Protein AF-A0A158JAH8-F1 (afdb_monomer_lite)

Secondary structure (DSSP, 8-state):
------HHHHHHHHHGGGSTT-HHHHHHHHHHHHHHHHHHHHS-TTSPPPEEEEEEEEGGGTEEEEEEEEEEE---S--SSS---EEEEEEEEEEEEETTEEEEEEEEESGGG------------

pLDDT: mean 79.48, std 19.65, range [36.09, 98.38]

Sequence (125 aa):
MSTRLPTRSMLIAIAASLVVGVSGCTTAFQNARQCKQQMVATYPQSGPALSFERTAVANRGSRVVVEATYRVPNTGPLKTIVKPRTAPAPAAVECVFDGERMTGFQWLAPPKMVSTTAPKDQDAE

Organism: NCBI:txid326476

Radius of gyration: 24.42 Å; chains: 1; bounding box: 69×56×65 Å

Foldseek 3Di:
DDDDDDPVVVVVVVVPPPPPPCLLVVQLVLLQVVLVVVLVVPDDPPDFDWAWDDWDADDSNQKIKTKTWGWDFDPDPPPPDDDGDTDTDIWMKMWGDDRNHTPDIATPDDPVRGDDPDDPPPDDD

Structure (mmCIF, N/CA/C/O backbone):
data_AF-A0A158JAH8-F1
#
_entry.id   AF-A0A158JAH8-F1
#
loop_
_atom_site.group_PDB
_atom_site.id
_atom_site.type_symbol
_atom_site.label_atom_id
_atom_site.label_alt_id
_atom_site.label_comp_id
_atom_site.label_asym_id
_atom_site.label_entity_id
_atom_site.label_seq_id
_atom_site.pdbx_PDB_ins_code
_atom_site.Cartn_x
_atom_site.Cartn_y
_atom_site.Cartn_z
_atom_site.occupancy
_atom_site.B_iso_or_equiv
_atom_site.auth_seq_id
_atom_site.auth_comp_id
_atom_site.auth_asym_id
_atom_site.auth_atom_id
_atom_site.pdbx_PDB_model_num
ATOM 1 N N . MET A 1 1 ? -57.310 17.177 27.911 1.00 36.09 1 MET A N 1
ATOM 2 C CA . MET A 1 1 ? -56.088 18.011 27.846 1.00 36.09 1 MET A CA 1
ATOM 3 C C . MET A 1 1 ? -55.259 17.524 26.669 1.00 36.09 1 MET A C 1
ATOM 5 O O . MET A 1 1 ? -54.798 16.396 26.716 1.00 36.09 1 MET A O 1
ATOM 9 N N . SER A 1 2 ? -55.153 18.306 25.590 1.00 46.91 2 SER A N 1
ATOM 10 C CA . SER A 1 2 ? -54.379 17.935 24.396 1.00 46.91 2 SER A CA 1
ATOM 11 C C . SER A 1 2 ? -53.228 18.924 24.246 1.00 46.91 2 SER A C 1
ATOM 13 O O . SER A 1 2 ? -53.443 20.086 23.905 1.00 46.91 2 SER A O 1
ATOM 15 N N . THR A 1 3 ? -52.014 18.488 24.560 1.00 50.31 3 THR A N 1
ATOM 16 C CA . THR A 1 3 ? -50.788 19.281 24.444 1.00 50.31 3 THR A CA 1
ATOM 17 C C . THR A 1 3 ? -50.325 19.289 22.986 1.00 50.31 3 THR A C 1
ATOM 19 O O . THR A 1 3 ? -49.948 18.259 22.435 1.00 50.31 3 THR A O 1
ATOM 22 N N . ARG A 1 4 ? -50.373 20.455 22.326 1.00 59.75 4 ARG A N 1
ATOM 23 C CA . ARG A 1 4 ? -49.744 20.651 21.009 1.00 59.75 4 ARG A CA 1
ATOM 24 C C . ARG A 1 4 ? -48.249 20.872 21.230 1.00 59.75 4 ARG A C 1
ATOM 26 O O . ARG A 1 4 ? -47.873 21.879 21.826 1.00 59.75 4 ARG A O 1
ATOM 33 N N . LEU A 1 5 ? -47.404 19.949 20.772 1.00 60.09 5 LEU A N 1
ATOM 34 C CA . LEU A 1 5 ? -45.956 20.169 20.756 1.00 60.09 5 LEU A CA 1
ATOM 35 C C . LEU A 1 5 ? -45.597 21.183 19.653 1.00 60.09 5 LEU A C 1
ATOM 37 O O . LEU A 1 5 ? -46.107 21.067 18.536 1.00 60.09 5 LEU A O 1
ATOM 41 N N . PRO A 1 6 ? -44.734 22.176 19.930 1.00 62.38 6 PRO A N 1
ATOM 42 C CA . PRO A 1 6 ? -44.381 23.199 18.956 1.00 62.38 6 PRO A CA 1
ATOM 43 C C . PRO A 1 6 ? -43.537 22.604 17.820 1.00 62.38 6 PRO A C 1
ATOM 45 O O . PRO A 1 6 ? -42.536 21.932 18.056 1.00 62.38 6 PRO A O 1
ATOM 48 N N . THR A 1 7 ? -43.904 22.909 16.573 1.00 59.97 7 THR A N 1
ATOM 49 C CA . THR A 1 7 ? -43.285 22.425 15.320 1.00 59.97 7 THR A CA 1
ATOM 50 C C . THR A 1 7 ? -41.760 22.594 15.282 1.00 59.97 7 THR A C 1
ATOM 52 O O . THR A 1 7 ? -41.049 21.799 14.675 1.00 59.97 7 THR A O 1
ATOM 55 N N . ARG A 1 8 ? -41.234 23.600 15.991 1.00 58.31 8 ARG A N 1
ATOM 56 C CA . ARG A 1 8 ? -39.791 23.847 16.139 1.00 58.31 8 ARG A CA 1
ATOM 57 C C . ARG A 1 8 ? -39.076 22.749 16.935 1.00 58.31 8 ARG A C 1
ATOM 59 O O . ARG A 1 8 ? -37.963 22.381 16.579 1.00 58.31 8 ARG A O 1
ATOM 66 N N . SER A 1 9 ? -39.720 22.179 17.952 1.00 56.44 9 SER A N 1
ATOM 67 C CA . SER A 1 9 ? -39.177 21.053 18.724 1.00 56.44 9 SER A CA 1
ATOM 68 C C . SER A 1 9 ? -39.169 19.752 17.918 1.00 56.44 9 SER A C 1
ATOM 70 O O . SER A 1 9 ? -38.272 18.935 18.098 1.00 56.44 9 SER A O 1
ATOM 72 N N . MET A 1 10 ? -40.110 19.586 16.981 1.00 57.19 10 MET A N 1
ATOM 73 C CA . MET A 1 10 ? -40.134 18.436 16.070 1.00 57.19 10 MET A CA 1
ATOM 74 C C . MET A 1 10 ? -38.978 18.482 15.055 1.00 57.19 10 MET A C 1
ATOM 76 O O . MET A 1 10 ? -38.364 17.456 14.786 1.00 57.19 10 MET A O 1
ATOM 80 N N . LEU A 1 11 ? -38.617 19.668 14.550 1.00 56.91 11 LEU A N 1
ATOM 81 C CA . LEU A 1 11 ? -37.499 19.838 13.607 1.00 56.91 11 LEU A CA 1
ATOM 82 C C . LEU A 1 11 ? -36.124 19.592 14.253 1.00 56.91 11 LEU A C 1
ATOM 84 O O . LEU A 1 11 ? -35.248 19.002 13.624 1.00 56.91 11 LEU A O 1
ATOM 88 N N . ILE A 1 12 ? -35.942 19.990 15.516 1.00 57.06 12 ILE A N 1
ATOM 89 C CA . ILE A 1 12 ? -34.686 19.766 16.255 1.00 57.06 12 ILE A CA 1
ATOM 90 C C . ILE A 1 12 ? -34.486 18.273 16.563 1.00 57.06 12 ILE A C 1
ATOM 92 O O . ILE A 1 12 ? -33.365 17.774 16.481 1.00 57.06 12 ILE A O 1
ATOM 96 N N . ALA A 1 13 ? -35.565 17.536 16.848 1.00 55.84 13 ALA A N 1
ATOM 97 C CA . ALA A 1 13 ? -35.494 16.100 17.116 1.00 55.84 13 ALA A CA 1
ATOM 98 C C . ALA A 1 13 ? -35.087 15.272 15.879 1.00 55.84 13 ALA A C 1
ATOM 100 O O . ALA A 1 13 ? -34.368 14.287 16.021 1.00 55.84 13 ALA A O 1
ATOM 101 N N . ILE A 1 14 ? -35.485 15.691 14.670 1.00 56.56 14 ILE A N 1
ATOM 102 C CA . ILE A 1 14 ? -35.154 14.991 13.414 1.00 56.56 14 ILE A CA 1
ATOM 103 C C . ILE A 1 14 ? -33.674 15.181 13.032 1.00 56.56 14 ILE A C 1
ATOM 105 O O . ILE A 1 14 ? -33.046 14.266 12.502 1.00 56.56 14 ILE A O 1
ATOM 109 N N . ALA A 1 15 ? -33.081 16.340 13.337 1.00 55.62 15 ALA A N 1
ATOM 110 C CA . ALA A 1 15 ? -31.682 16.623 13.004 1.00 55.62 15 ALA A CA 1
ATOM 111 C C . AL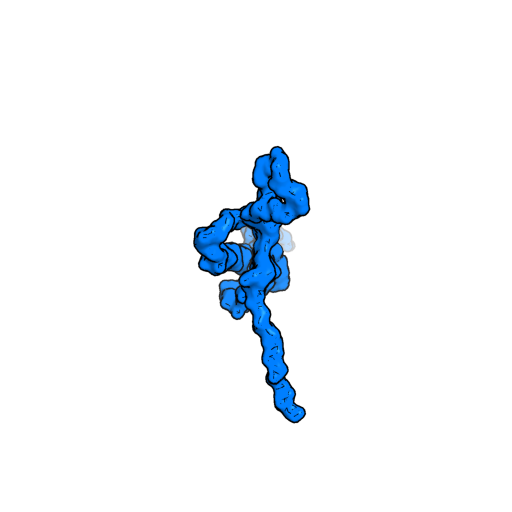A A 1 15 ? -30.676 15.770 13.806 1.00 55.62 15 ALA A C 1
ATOM 113 O O . ALA A 1 15 ? -29.588 15.472 13.315 1.00 55.62 15 ALA A O 1
ATOM 114 N N . ALA A 1 16 ? -31.037 15.336 15.017 1.00 55.12 16 ALA A N 1
ATOM 115 C CA . ALA A 1 16 ? -30.153 14.552 15.882 1.00 55.12 16 ALA A CA 1
ATOM 116 C C . ALA A 1 16 ? -30.065 13.058 15.501 1.00 55.12 16 ALA A C 1
ATOM 118 O O . ALA A 1 16 ? -29.155 12.362 15.947 1.00 55.12 16 ALA A O 1
ATOM 119 N N . SER A 1 17 ? -30.977 12.542 14.670 1.00 53.28 17 SER A N 1
ATOM 120 C CA . SER A 1 17 ? -31.088 11.099 14.400 1.00 53.28 17 SER A CA 1
ATOM 121 C C . SER A 1 17 ? -30.111 10.565 13.342 1.00 53.28 17 SER A C 1
ATOM 123 O O . SER A 1 17 ? -29.979 9.353 13.197 1.00 53.28 17 SER A O 1
ATOM 125 N N . LEU A 1 18 ? -29.409 11.431 12.601 1.00 54.81 18 LEU A N 1
ATOM 126 C CA . LEU A 1 18 ? -28.563 11.018 11.467 1.00 54.81 18 LEU A CA 1
ATOM 127 C C . LEU A 1 18 ? -27.100 10.700 11.835 1.00 54.81 18 LEU A C 1
ATOM 129 O O . LEU A 1 18 ? -26.339 10.260 10.977 1.00 54.81 18 LEU A O 1
ATOM 133 N N . VAL A 1 19 ? -26.680 10.897 13.089 1.00 57.03 19 VAL A N 1
ATOM 134 C CA . VAL A 1 19 ? -25.244 10.908 13.449 1.00 57.03 19 VAL A CA 1
ATOM 135 C C . VAL A 1 19 ? -24.685 9.534 13.863 1.00 57.03 19 VAL A C 1
ATOM 137 O O . VAL A 1 19 ? -23.474 9.338 13.880 1.00 57.03 19 VAL A O 1
ATOM 140 N N . VAL A 1 20 ? -25.518 8.527 14.134 1.00 57.03 20 VAL A N 1
ATOM 141 C CA . VAL A 1 20 ? -25.061 7.303 14.834 1.00 57.03 20 VAL A CA 1
ATOM 142 C C . VAL A 1 20 ? -24.422 6.238 13.907 1.00 57.03 20 VAL A C 1
ATOM 144 O O . VAL A 1 20 ? -23.908 5.233 14.384 1.00 57.03 20 VAL A O 1
ATOM 147 N N . GLY A 1 21 ? -24.377 6.442 12.583 1.00 55.78 21 GLY A N 1
ATOM 148 C CA . GLY A 1 21 ? -23.973 5.395 11.620 1.00 55.78 21 GLY A CA 1
ATOM 149 C C . GLY A 1 21 ? -22.602 5.525 10.935 1.00 55.78 21 GLY A C 1
ATOM 150 O O . GLY A 1 21 ? -22.248 4.652 10.148 1.00 55.78 21 GLY A O 1
ATOM 151 N N . VAL A 1 22 ? -21.834 6.597 11.161 1.00 61.78 22 VAL A N 1
ATOM 152 C CA . VAL A 1 22 ? -20.709 6.963 10.263 1.00 61.78 22 VAL A CA 1
ATOM 153 C C . VAL A 1 22 ? -19.321 6.467 10.682 1.00 61.78 22 VAL A C 1
ATOM 155 O O . VAL A 1 22 ? -18.392 6.546 9.878 1.00 61.78 22 VAL A O 1
ATOM 158 N N . SER A 1 23 ? -19.158 5.914 11.887 1.00 60.84 23 SER A N 1
ATOM 159 C CA . SER A 1 23 ? -17.839 5.490 12.392 1.00 60.84 23 SER A CA 1
ATOM 160 C C . SER A 1 23 ? -17.207 4.360 11.567 1.00 60.84 23 SER A C 1
ATOM 162 O O . SER A 1 23 ? -16.005 4.365 11.320 1.00 60.84 23 SER A O 1
ATOM 164 N N . GLY A 1 24 ? -18.012 3.421 11.058 1.00 61.56 24 GLY A N 1
ATOM 165 C CA . GLY A 1 24 ? -17.518 2.353 10.178 1.00 61.56 24 GLY A CA 1
ATOM 166 C C . GLY A 1 24 ? -17.076 2.854 8.798 1.00 61.56 24 GLY A C 1
ATOM 167 O O . GLY A 1 24 ? -16.166 2.288 8.193 1.00 61.56 24 GLY A O 1
ATOM 168 N N . CYS A 1 25 ? -17.680 3.940 8.306 1.00 72.88 25 CYS A N 1
ATOM 169 C CA . CYS A 1 25 ? -17.295 4.544 7.034 1.00 72.88 25 CYS A CA 1
ATOM 170 C C . CYS A 1 25 ? -15.947 5.260 7.158 1.00 72.88 25 CYS A C 1
ATOM 172 O O . CYS A 1 25 ? -15.089 5.092 6.293 1.00 72.88 25 CYS A O 1
ATOM 174 N N . THR A 1 26 ? -15.717 6.014 8.238 1.00 81.94 26 THR A N 1
ATOM 175 C CA . THR A 1 26 ? -14.467 6.771 8.419 1.00 81.94 26 THR A CA 1
ATOM 176 C C . THR A 1 26 ? -13.249 5.863 8.522 1.00 81.94 26 THR A C 1
ATOM 178 O O . THR A 1 26 ? -12.252 6.129 7.854 1.00 81.94 26 THR A O 1
ATOM 181 N N . THR A 1 27 ? -13.337 4.765 9.277 1.00 88.31 27 THR A N 1
ATOM 182 C CA . THR A 1 27 ? -12.237 3.795 9.395 1.00 88.31 27 THR A CA 1
ATOM 183 C C . THR A 1 27 ? -11.950 3.116 8.057 1.00 88.31 27 THR A C 1
ATOM 185 O O . THR A 1 27 ? -10.801 3.066 7.629 1.00 88.31 27 THR A O 1
ATOM 188 N N . ALA A 1 28 ? -12.984 2.687 7.324 1.00 90.19 28 ALA A N 1
ATOM 189 C CA . ALA A 1 28 ? -12.813 2.103 5.994 1.00 90.19 28 ALA A CA 1
ATOM 190 C C . ALA A 1 28 ? -12.083 3.050 5.019 1.00 90.19 28 ALA A C 1
ATOM 192 O O . ALA A 1 28 ? -11.158 2.626 4.323 1.00 90.19 28 ALA A O 1
ATOM 193 N N . PHE A 1 29 ? -12.446 4.338 4.992 1.00 91.56 29 PHE A N 1
ATOM 194 C CA . PHE A 1 29 ? -11.779 5.331 4.142 1.00 91.56 29 PHE A CA 1
ATOM 195 C C . PHE A 1 29 ? -10.341 5.627 4.580 1.00 91.56 29 PHE A C 1
ATOM 197 O O . PHE A 1 29 ? -9.461 5.774 3.727 1.00 91.56 29 PHE A O 1
ATOM 204 N N . GLN A 1 30 ? -10.081 5.725 5.884 1.00 93.94 30 GLN A N 1
ATOM 205 C CA . GLN A 1 30 ? -8.733 5.957 6.405 1.00 93.94 30 GLN A CA 1
ATOM 206 C C . GLN A 1 30 ? -7.809 4.778 6.099 1.00 93.94 30 GLN A C 1
ATOM 208 O O . GLN A 1 30 ? -6.740 4.978 5.518 1.00 93.94 30 GLN A O 1
ATOM 213 N N . ASN A 1 31 ? -8.270 3.554 6.350 1.00 95.88 31 ASN A N 1
ATOM 214 C CA . ASN A 1 31 ? -7.524 2.331 6.068 1.00 95.88 31 ASN A CA 1
ATOM 215 C C . ASN A 1 31 ? -7.237 2.189 4.566 1.00 95.88 31 ASN A C 1
ATOM 217 O O . ASN A 1 31 ? -6.115 1.871 4.168 1.00 95.88 31 ASN A O 1
ATOM 221 N N . ALA A 1 32 ? -8.213 2.516 3.709 1.00 96.31 32 ALA A N 1
ATOM 222 C CA . ALA A 1 32 ? -8.029 2.560 2.259 1.00 96.31 32 ALA A CA 1
ATOM 223 C C . ALA A 1 32 ? -6.907 3.524 1.836 1.00 96.31 32 ALA A C 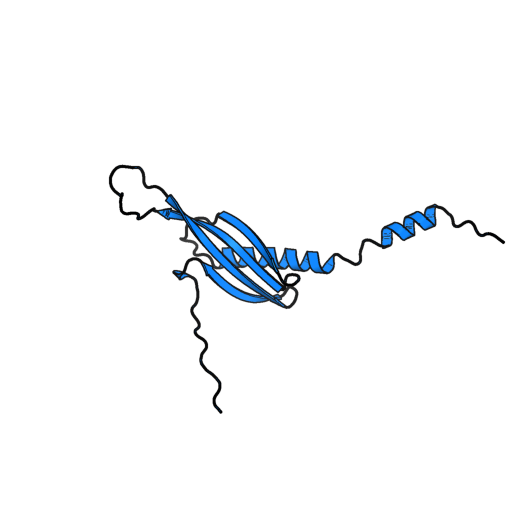1
ATOM 225 O O . ALA A 1 32 ? -6.032 3.171 1.038 1.00 96.31 32 ALA A O 1
ATOM 226 N N . ARG A 1 33 ? -6.900 4.740 2.398 1.00 96.31 33 ARG A N 1
ATOM 227 C CA . ARG A 1 33 ? -5.868 5.750 2.124 1.00 96.31 33 ARG A CA 1
ATOM 228 C C . ARG A 1 33 ? -4.496 5.309 2.618 1.00 96.31 33 ARG A C 1
ATOM 230 O O . ARG 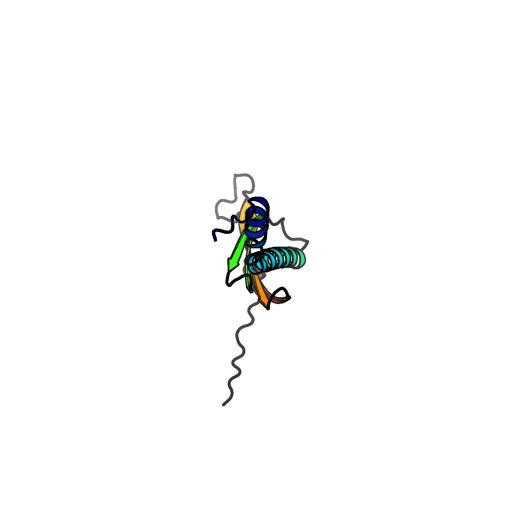A 1 33 ? -3.535 5.415 1.857 1.00 96.31 33 ARG A O 1
ATOM 237 N N . GLN A 1 34 ? -4.408 4.797 3.843 1.00 97.75 34 GLN A N 1
ATOM 238 C CA . GLN A 1 34 ? -3.149 4.341 4.426 1.00 97.75 34 GLN A CA 1
ATOM 239 C C . GLN A 1 34 ? -2.568 3.163 3.638 1.00 97.75 34 GLN A C 1
ATOM 241 O O . GLN A 1 34 ? -1.375 3.154 3.347 1.00 97.75 34 GLN A O 1
ATOM 246 N N . CYS A 1 35 ? -3.400 2.209 3.210 1.00 98.06 35 CYS A N 1
ATOM 247 C CA . CYS A 1 35 ? -2.943 1.088 2.389 1.00 98.06 35 CYS A CA 1
ATOM 248 C C . CYS A 1 35 ? -2.376 1.556 1.042 1.00 98.06 35 CYS A C 1
ATOM 250 O O . CYS A 1 35 ? -1.303 1.122 0.624 1.00 98.06 35 CYS A O 1
ATOM 252 N N . LYS A 1 36 ? -3.039 2.519 0.386 1.00 98.19 36 LYS A N 1
ATOM 253 C CA . LYS A 1 36 ? -2.528 3.122 -0.853 1.00 98.19 36 LYS A CA 1
ATOM 254 C C . LYS A 1 36 ? -1.204 3.858 -0.630 1.00 98.19 36 LYS A C 1
ATOM 256 O O . LYS A 1 36 ? -0.298 3.737 -1.450 1.00 98.19 36 LYS A O 1
ATOM 261 N N . GLN A 1 37 ? -1.075 4.608 0.462 1.00 98.06 37 GLN A N 1
ATOM 262 C CA . GLN A 1 37 ? 0.179 5.279 0.816 1.00 98.06 37 GLN A CA 1
ATOM 263 C C . GLN A 1 37 ? 1.306 4.270 1.052 1.00 98.06 37 GLN A C 1
ATOM 265 O O . GLN A 1 37 ? 2.404 4.466 0.539 1.00 98.06 37 GLN A O 1
ATOM 270 N N . GLN A 1 38 ? 1.018 3.163 1.738 1.00 97.94 38 GLN A N 1
ATOM 271 C CA . GLN A 1 38 ? 1.984 2.093 1.969 1.00 97.94 38 GLN A CA 1
ATOM 272 C C . GLN A 1 38 ? 2.411 1.407 0.664 1.00 97.94 38 GLN A C 1
ATOM 274 O O . GLN A 1 38 ? 3.599 1.147 0.469 1.00 97.94 38 GLN A O 1
ATOM 279 N N . MET A 1 39 ? 1.475 1.178 -0.267 1.00 97.62 39 MET A N 1
ATOM 280 C CA . MET A 1 39 ? 1.788 0.685 -1.614 1.00 97.62 39 MET A CA 1
ATOM 281 C C . MET A 1 39 ? 2.778 1.609 -2.327 1.00 97.62 39 MET A C 1
ATOM 283 O O . MET A 1 39 ? 3.766 1.136 -2.874 1.00 97.62 39 MET A O 1
ATOM 287 N N . VAL A 1 40 ? 2.547 2.926 -2.298 1.00 97.06 40 VAL A N 1
ATOM 288 C CA . VAL A 1 40 ? 3.449 3.913 -2.919 1.00 97.06 40 VAL A CA 1
ATOM 289 C C . VAL A 1 40 ? 4.812 3.937 -2.228 1.00 97.06 40 VAL A C 1
ATOM 291 O O . VAL A 1 40 ? 5.833 3.960 -2.908 1.00 97.06 40 VAL A O 1
ATOM 294 N N . ALA A 1 41 ? 4.837 3.912 -0.895 1.00 97.00 41 ALA A N 1
ATOM 295 C CA . ALA A 1 41 ? 6.067 3.987 -0.111 1.00 97.00 41 ALA A CA 1
ATOM 296 C C . ALA A 1 41 ? 6.978 2.766 -0.312 1.00 97.00 41 ALA A C 1
ATOM 298 O O . ALA A 1 41 ? 8.199 2.894 -0.296 1.00 97.00 41 ALA A O 1
ATOM 299 N N . THR A 1 42 ? 6.386 1.586 -0.507 1.00 96.12 42 THR A N 1
ATOM 300 C CA . THR A 1 42 ? 7.120 0.322 -0.683 1.00 96.12 42 THR A CA 1
ATOM 301 C C . THR A 1 42 ? 7.358 -0.043 -2.147 1.00 96.12 42 THR A C 1
ATOM 303 O O . THR A 1 42 ? 8.089 -0.992 -2.432 1.00 96.12 42 THR A O 1
ATOM 306 N N . TYR A 1 43 ? 6.771 0.698 -3.088 1.00 96.19 43 TYR A N 1
ATOM 307 C CA . TYR A 1 43 ? 7.011 0.493 -4.508 1.00 96.19 43 TYR A CA 1
ATOM 308 C C . TYR A 1 43 ? 8.427 0.964 -4.897 1.00 96.19 43 TYR A C 1
ATOM 310 O O . TYR A 1 43 ? 8.859 2.038 -4.459 1.00 96.19 43 TYR A O 1
ATOM 318 N N . PRO A 1 44 ? 9.167 0.210 -5.738 1.00 93.75 44 PRO A N 1
ATOM 319 C CA . PRO A 1 44 ? 10.503 0.609 -6.167 1.00 93.75 44 PRO A CA 1
ATOM 320 C C . PRO A 1 44 ? 10.501 1.982 -6.843 1.00 93.75 44 PRO A C 1
ATOM 322 O O . PRO A 1 44 ? 9.795 2.192 -7.826 1.00 93.75 44 PRO A O 1
ATOM 325 N N . GLN A 1 45 ? 11.351 2.896 -6.369 1.00 91.62 45 GLN A N 1
ATOM 326 C CA . GLN A 1 45 ? 11.451 4.255 -6.924 1.00 91.62 45 GLN A CA 1
ATOM 327 C C . GLN A 1 45 ? 11.952 4.273 -8.377 1.00 91.62 45 GLN A C 1
ATOM 329 O O . GLN A 1 45 ? 11.606 5.162 -9.145 1.00 91.62 45 GLN A O 1
ATOM 334 N N . SER A 1 46 ? 12.735 3.265 -8.774 1.00 92.06 46 SER A N 1
ATOM 335 C CA . SER A 1 46 ? 13.155 3.045 -10.165 1.00 92.06 46 SER A CA 1
ATOM 336 C C . SER A 1 46 ? 12.092 2.344 -11.022 1.00 92.06 46 SER A C 1
ATOM 338 O O . SER A 1 46 ? 12.310 2.104 -12.211 1.00 92.06 46 SER A O 1
ATOM 340 N N . GLY A 1 47 ? 10.959 1.965 -10.427 1.00 90.38 47 GLY A N 1
ATOM 341 C CA . GLY A 1 47 ? 9.854 1.312 -11.111 1.00 90.38 47 GLY A CA 1
ATOM 342 C C . GLY A 1 47 ? 9.044 2.280 -11.983 1.00 90.38 47 GLY A C 1
ATOM 343 O O . GLY A 1 47 ? 9.031 3.486 -11.746 1.00 90.38 47 GLY A O 1
ATOM 344 N N . PRO A 1 48 ? 8.324 1.769 -12.996 1.00 93.88 48 PRO A N 1
ATOM 345 C CA . PRO A 1 48 ? 7.404 2.578 -13.793 1.00 93.88 48 PRO A CA 1
ATOM 346 C C . PRO A 1 48 ? 6.246 3.111 -12.943 1.00 93.88 48 PRO A C 1
ATOM 348 O O . PRO A 1 48 ? 5.857 2.482 -11.961 1.00 93.88 48 PRO A O 1
ATOM 351 N N . ALA A 1 49 ? 5.651 4.231 -13.354 1.00 94.88 49 ALA A N 1
ATOM 352 C CA . ALA A 1 49 ? 4.524 4.829 -12.644 1.00 94.88 49 ALA A CA 1
ATOM 353 C C . ALA A 1 49 ? 3.335 3.859 -12.503 1.00 94.88 49 ALA A C 1
ATOM 355 O O . ALA A 1 49 ? 2.939 3.196 -13.467 1.00 94.88 49 ALA A O 1
ATOM 356 N N . LEU A 1 50 ? 2.757 3.825 -11.300 1.00 96.44 50 LEU A N 1
ATOM 357 C CA . LEU A 1 50 ? 1.524 3.104 -10.998 1.00 96.44 50 LEU A CA 1
ATOM 358 C C . LEU A 1 50 ? 0.302 3.931 -11.422 1.00 96.44 50 LEU A C 1
ATOM 360 O O . LEU A 1 50 ? 0.204 5.121 -11.124 1.00 96.44 50 LEU A O 1
ATOM 364 N N . SER A 1 51 ? -0.659 3.280 -12.064 1.00 96.62 51 SER A N 1
ATOM 365 C CA . SER A 1 51 ? -1.995 3.791 -12.351 1.00 96.62 51 SER A CA 1
ATOM 366 C C . SER A 1 51 ? -2.989 3.060 -11.456 1.00 96.62 51 SER A C 1
ATOM 368 O O . SER A 1 51 ? -3.174 1.860 -11.600 1.00 96.62 51 SER A O 1
ATOM 370 N N . PHE A 1 52 ? -3.574 3.754 -10.482 1.00 96.81 52 PHE A N 1
ATOM 371 C CA . PHE A 1 52 ? -4.491 3.138 -9.519 1.00 96.81 52 PHE A CA 1
ATOM 372 C C . PHE A 1 52 ? -5.878 2.957 -10.131 1.00 96.81 52 PHE A C 1
ATOM 374 O O . PHE A 1 52 ? -6.455 3.926 -10.620 1.00 96.81 52 PHE A O 1
ATOM 381 N N . GLU A 1 53 ? -6.422 1.746 -10.047 1.00 91.75 53 GLU A N 1
ATOM 382 C CA . GLU A 1 53 ? -7.692 1.386 -10.687 1.00 91.75 53 GLU A CA 1
ATOM 383 C C . GLU A 1 53 ? -8.807 1.198 -9.661 1.00 91.75 53 GLU A C 1
ATOM 385 O O . GLU A 1 53 ? -9.908 1.725 -9.829 1.00 91.75 53 GLU A O 1
ATOM 390 N N . ARG A 1 54 ? -8.522 0.475 -8.572 1.00 93.94 54 ARG A N 1
ATOM 391 C CA . ARG A 1 54 ? -9.525 0.121 -7.567 1.00 93.94 54 ARG A CA 1
ATOM 392 C C . ARG A 1 54 ? -8.914 0.027 -6.176 1.00 93.94 54 ARG A C 1
ATOM 394 O O . ARG A 1 54 ? -7.813 -0.477 -5.987 1.00 93.94 54 ARG A O 1
ATOM 401 N N . THR A 1 55 ? -9.680 0.462 -5.181 1.00 95.44 55 THR A N 1
ATOM 402 C CA . THR A 1 55 ? -9.451 0.091 -3.783 1.00 95.44 55 THR A CA 1
ATOM 403 C C . THR A 1 55 ? -10.679 -0.655 -3.288 1.00 95.44 55 THR A C 1
ATOM 405 O O . THR A 1 55 ? -11.764 -0.081 -3.203 1.00 95.44 55 THR A O 1
ATOM 408 N N . ALA A 1 56 ? -10.521 -1.943 -3.005 1.00 95.00 56 ALA A N 1
ATOM 409 C CA . ALA A 1 56 ? -11.557 -2.775 -2.418 1.00 95.00 56 ALA A CA 1
ATOM 410 C C . ALA A 1 56 ? -11.385 -2.797 -0.897 1.00 95.00 56 ALA A C 1
ATOM 412 O O . ALA A 1 56 ? -10.282 -2.989 -0.390 1.00 95.00 56 ALA A O 1
ATOM 413 N N . VAL A 1 57 ? -12.483 -2.606 -0.170 1.00 94.25 57 VAL A N 1
ATOM 414 C CA . VAL A 1 57 ? -12.498 -2.629 1.293 1.00 94.25 57 VAL A CA 1
ATOM 415 C C . VAL A 1 57 ? -13.498 -3.679 1.751 1.00 94.25 57 VAL A C 1
ATOM 417 O O . VAL A 1 57 ? -14.668 -3.634 1.376 1.00 94.25 57 VAL A O 1
ATOM 420 N N . ALA A 1 58 ? -13.033 -4.625 2.557 1.00 89.69 58 ALA A N 1
ATOM 421 C CA . ALA A 1 58 ? -13.823 -5.709 3.119 1.00 89.69 58 ALA A CA 1
ATOM 422 C C . ALA A 1 58 ? -13.856 -5.617 4.652 1.00 89.69 58 ALA A C 1
ATOM 424 O O . ALA A 1 58 ? -13.101 -4.863 5.270 1.00 89.69 58 ALA A O 1
ATOM 425 N N . ASN A 1 59 ? -14.746 -6.398 5.271 1.00 86.25 59 ASN A N 1
ATOM 426 C CA . ASN A 1 59 ? -14.791 -6.612 6.721 1.00 86.25 59 ASN A CA 1
ATOM 427 C C . ASN A 1 59 ? -14.774 -5.312 7.548 1.00 86.25 59 ASN A C 1
ATOM 429 O O . ASN A 1 59 ? -13.945 -5.135 8.435 1.00 86.25 59 ASN A O 1
ATOM 433 N N . ARG A 1 60 ? -15.686 -4.378 7.243 1.00 84.75 60 ARG A N 1
ATOM 434 C CA . ARG A 1 60 ? -15.797 -3.076 7.937 1.00 84.75 60 ARG A CA 1
ATOM 435 C C . ARG A 1 60 ? -14.493 -2.254 7.951 1.00 84.75 60 ARG A C 1
ATOM 437 O O . ARG A 1 60 ? -14.281 -1.466 8.864 1.00 84.75 60 ARG A O 1
ATOM 444 N N . GLY A 1 61 ? -13.623 -2.426 6.954 1.00 86.12 61 GLY A N 1
ATOM 445 C CA . GLY A 1 61 ? -12.360 -1.690 6.864 1.00 86.12 61 GLY A CA 1
ATOM 446 C C . GLY A 1 61 ? -11.131 -2.461 7.328 1.00 86.12 61 GLY A C 1
ATOM 447 O O . GLY A 1 61 ? -10.026 -1.963 7.136 1.00 86.12 61 GLY A O 1
ATOM 448 N N . SER A 1 62 ? -11.276 -3.663 7.897 1.00 92.81 62 SER A N 1
ATOM 449 C CA . SER A 1 62 ? -10.127 -4.412 8.423 1.00 92.81 62 SER A CA 1
ATOM 450 C C . SER A 1 62 ? -9.274 -5.089 7.349 1.00 92.81 62 SER A C 1
ATOM 452 O O . SER A 1 62 ? -8.131 -5.440 7.619 1.00 92.81 62 SER A O 1
ATOM 454 N N . ARG A 1 63 ? -9.789 -5.266 6.126 1.00 96.25 63 ARG A N 1
ATOM 455 C CA . ARG A 1 63 ? -9.014 -5.774 4.984 1.00 96.25 63 ARG A CA 1
ATOM 456 C C . ARG A 1 63 ? -9.189 -4.858 3.787 1.00 96.25 63 ARG A C 1
ATOM 458 O O . ARG A 1 63 ? -10.316 -4.594 3.367 1.00 96.25 63 ARG A O 1
ATOM 465 N N . VAL A 1 64 ? -8.078 -4.385 3.240 1.00 97.62 64 VAL A N 1
ATOM 466 C CA . VAL A 1 64 ? -8.050 -3.478 2.092 1.00 97.62 64 VAL A CA 1
ATOM 467 C C . VAL A 1 64 ? -7.166 -4.078 1.015 1.00 97.62 64 VAL A C 1
ATOM 469 O O . VAL A 1 64 ? -6.016 -4.401 1.286 1.00 97.62 64 VAL A O 1
ATOM 472 N N . VAL A 1 65 ? -7.677 -4.151 -0.211 1.00 98.00 65 VAL A N 1
ATOM 473 C CA . VAL A 1 65 ? -6.884 -4.472 -1.399 1.00 98.00 65 VAL A CA 1
ATOM 474 C C . VAL A 1 65 ? -6.797 -3.229 -2.274 1.00 98.00 65 VAL A C 1
ATOM 476 O O . VAL A 1 65 ? -7.818 -2.633 -2.624 1.00 98.00 65 VAL A O 1
ATOM 479 N N . VAL A 1 66 ? -5.581 -2.815 -2.618 1.00 98.38 66 VAL A N 1
ATOM 480 C CA . VAL A 1 66 ? -5.340 -1.724 -3.570 1.00 98.38 66 VAL A CA 1
ATOM 481 C C . VAL A 1 66 ? -4.792 -2.326 -4.851 1.00 98.38 66 VAL A C 1
ATOM 483 O O . VAL A 1 66 ? -3.754 -2.982 -4.832 1.00 98.38 66 VAL A O 1
ATOM 486 N N . GLU A 1 67 ? -5.486 -2.071 -5.953 1.00 98.19 67 GLU A N 1
ATOM 487 C CA . GLU A 1 67 ? -5.151 -2.526 -7.296 1.00 98.19 67 GLU A CA 1
ATOM 488 C C . GLU A 1 67 ? -4.682 -1.344 -8.148 1.00 98.19 67 GLU A C 1
ATOM 490 O O . GLU A 1 67 ? -5.275 -0.256 -8.166 1.00 98.19 67 GLU A O 1
ATOM 495 N N . ALA A 1 68 ? -3.603 -1.574 -8.879 1.00 97.69 68 ALA A N 1
ATOM 496 C CA . ALA A 1 68 ? -3.029 -0.655 -9.835 1.00 97.69 68 ALA A CA 1
ATOM 497 C C . ALA A 1 68 ? -2.473 -1.422 -11.039 1.00 97.69 68 ALA A C 1
ATOM 499 O O . ALA A 1 68 ? -2.278 -2.637 -11.011 1.00 97.69 68 ALA A O 1
ATOM 500 N N . THR A 1 69 ? -2.142 -0.691 -12.091 1.00 97.06 69 THR A N 1
ATOM 501 C CA . THR A 1 69 ? -1.392 -1.208 -13.229 1.00 97.06 69 THR A CA 1
ATOM 502 C C . THR A 1 69 ? -0.171 -0.353 -13.521 1.00 97.06 69 THR A C 1
ATOM 504 O O . THR A 1 69 ? -0.086 0.812 -13.141 1.00 97.06 69 THR A O 1
ATOM 507 N N . TYR A 1 70 ? 0.811 -0.931 -14.201 1.00 95.19 70 TYR A N 1
ATOM 508 C CA . TYR A 1 70 ? 1.965 -0.206 -14.729 1.00 95.19 70 TYR A CA 1
ATOM 509 C C . TYR A 1 70 ? 2.312 -0.701 -16.131 1.00 95.19 70 TYR A C 1
ATOM 511 O O . TYR A 1 70 ? 1.933 -1.798 -16.536 1.00 95.19 70 TYR A O 1
ATOM 519 N N . ARG A 1 71 ? 3.019 0.115 -16.916 1.00 93.12 71 ARG A N 1
ATOM 520 C CA . ARG A 1 71 ? 3.376 -0.238 -18.297 1.00 93.12 71 ARG A CA 1
ATOM 521 C C . ARG A 1 71 ? 4.670 -1.045 -18.335 1.00 93.12 71 ARG A C 1
ATOM 523 O O . ARG A 1 71 ? 5.693 -0.595 -17.828 1.00 93.12 71 ARG A O 1
ATOM 530 N N . VAL A 1 72 ? 4.634 -2.196 -19.001 1.00 88.94 72 VAL A N 1
ATOM 531 C CA . VAL A 1 72 ? 5.816 -3.018 -19.307 1.00 88.94 72 VAL A CA 1
ATOM 532 C C . VAL A 1 72 ? 6.000 -3.173 -20.813 1.00 88.94 72 VAL A C 1
ATOM 534 O O . VAL A 1 72 ? 5.005 -3.160 -21.546 1.00 88.94 72 VAL A O 1
ATOM 537 N N . PRO A 1 73 ? 7.239 -3.332 -21.308 1.00 85.69 73 PRO A N 1
ATOM 538 C CA . PRO A 1 73 ? 7.472 -3.722 -22.694 1.00 85.69 73 PRO A CA 1
ATOM 539 C C . PRO A 1 73 ? 6.768 -5.047 -23.009 1.00 85.69 73 PRO A C 1
ATOM 541 O O . PRO A 1 73 ? 6.901 -6.013 -22.259 1.00 85.69 73 PRO A O 1
ATOM 544 N N . ASN A 1 74 ? 6.030 -5.111 -24.118 1.00 78.06 74 ASN A N 1
ATOM 545 C CA . ASN A 1 74 ? 5.467 -6.366 -24.603 1.00 78.06 74 ASN A CA 1
ATOM 546 C C . ASN A 1 74 ? 6.603 -7.232 -25.171 1.00 78.06 74 ASN A C 1
ATOM 548 O O . ASN A 1 74 ? 7.230 -6.875 -26.168 1.00 78.06 74 ASN A O 1
ATOM 552 N N . THR A 1 75 ? 6.892 -8.357 -24.520 1.00 65.62 75 THR A N 1
ATOM 553 C CA . THR A 1 75 ? 7.936 -9.306 -24.935 1.00 65.62 75 THR A CA 1
ATOM 554 C C . THR A 1 75 ? 7.416 -10.432 -25.830 1.00 65.62 75 THR A C 1
ATOM 556 O O . THR A 1 75 ? 8.161 -11.379 -26.077 1.00 65.62 75 THR A O 1
ATOM 559 N N . GLY A 1 76 ? 6.181 -10.333 -26.337 1.00 65.31 76 GLY A N 1
ATOM 560 C CA . GLY A 1 76 ? 5.572 -11.331 -27.217 1.00 65.31 76 GLY A CA 1
ATOM 561 C C . GLY A 1 76 ? 6.409 -11.657 -28.468 1.00 65.31 76 GLY A C 1
ATOM 562 O O . GLY A 1 76 ? 7.261 -10.863 -28.869 1.00 65.31 76 GLY A O 1
ATOM 563 N N . PRO A 1 77 ? 6.168 -12.816 -29.110 1.00 59.66 77 PRO A N 1
ATOM 564 C CA . PRO A 1 77 ? 7.056 -13.392 -30.131 1.00 59.66 77 PRO A CA 1
ATOM 565 C C . PRO A 1 77 ? 7.184 -12.570 -31.428 1.00 59.66 77 PRO A C 1
ATOM 567 O O . PRO A 1 77 ? 8.079 -12.818 -32.230 1.00 59.66 77 PRO A O 1
ATOM 570 N N . LEU A 1 78 ? 6.337 -11.560 -31.636 1.00 56.72 78 LEU A N 1
ATOM 571 C CA . LEU A 1 78 ? 6.340 -10.687 -32.815 1.00 56.72 78 LEU A CA 1
ATOM 572 C C . LEU A 1 78 ? 7.099 -9.382 -32.513 1.00 56.72 78 LEU A C 1
ATOM 574 O O . LEU A 1 78 ? 6.499 -8.321 -32.353 1.00 56.72 78 LEU A O 1
ATOM 578 N N . LYS A 1 79 ? 8.429 -9.461 -32.380 1.00 56.03 79 LYS A N 1
ATOM 579 C CA . LYS A 1 79 ? 9.283 -8.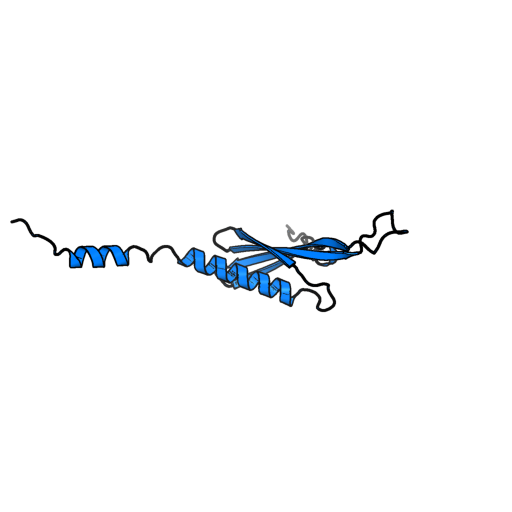331 -31.956 1.00 56.03 79 LYS A CA 1
ATOM 580 C C . LYS A 1 79 ? 9.757 -7.381 -33.064 1.00 56.03 79 LYS A C 1
ATOM 582 O O . LYS A 1 79 ? 10.406 -6.395 -32.736 1.00 56.03 79 LYS A O 1
ATOM 587 N N . THR A 1 80 ? 9.510 -7.637 -34.347 1.00 53.00 80 THR A N 1
ATOM 588 C CA . THR A 1 80 ? 10.470 -7.150 -35.358 1.00 53.00 80 THR A CA 1
ATOM 589 C C . THR A 1 80 ? 10.061 -6.006 -36.285 1.00 53.00 80 THR A C 1
ATOM 591 O O . THR A 1 80 ? 10.940 -5.546 -37.000 1.00 53.00 80 THR A O 1
ATOM 594 N N . ILE A 1 81 ? 8.824 -5.479 -36.303 1.00 57.88 81 ILE A N 1
ATOM 595 C CA . ILE A 1 81 ? 8.479 -4.421 -37.300 1.00 57.88 81 ILE A CA 1
ATOM 596 C C . ILE A 1 81 ? 7.648 -3.243 -36.743 1.00 57.88 81 ILE A C 1
ATOM 598 O O . ILE A 1 81 ? 7.534 -2.203 -37.385 1.00 57.88 81 ILE A O 1
ATOM 602 N N . VAL A 1 82 ? 7.110 -3.321 -35.522 1.00 59.94 82 VAL A N 1
ATOM 603 C CA . VAL A 1 82 ? 6.189 -2.295 -34.988 1.00 59.94 82 VAL A CA 1
ATOM 604 C C . VAL A 1 82 ? 6.749 -1.675 -33.707 1.00 59.94 82 VAL A C 1
ATOM 606 O O . VAL A 1 82 ? 7.333 -2.378 -32.886 1.00 59.94 82 VAL A O 1
ATOM 609 N N . LYS A 1 83 ? 6.562 -0.353 -33.540 1.00 63.69 83 LYS A N 1
ATOM 610 C CA . LYS A 1 83 ? 6.908 0.439 -32.340 1.00 63.69 83 LYS A CA 1
ATOM 611 C C . LYS A 1 83 ? 6.696 -0.377 -31.052 1.00 63.69 83 LYS A C 1
ATOM 613 O O . LYS A 1 83 ? 5.620 -0.968 -30.930 1.00 63.69 83 LYS A O 1
ATOM 618 N N . PRO A 1 84 ? 7.648 -0.383 -30.088 1.00 61.91 84 PRO A N 1
ATOM 619 C CA . PRO A 1 84 ? 7.539 -1.177 -28.866 1.00 61.91 84 PRO A CA 1
ATOM 620 C C . PRO A 1 84 ? 6.192 -0.941 -28.187 1.00 61.91 84 PRO A C 1
ATOM 622 O O . PRO A 1 84 ? 5.930 0.128 -27.631 1.00 61.91 84 PRO A O 1
ATOM 625 N N . ARG A 1 85 ? 5.300 -1.928 -28.280 1.00 72.19 85 ARG A N 1
ATOM 626 C CA . ARG A 1 85 ? 3.985 -1.843 -27.655 1.00 72.19 85 ARG A CA 1
ATOM 627 C C . ARG A 1 85 ? 4.185 -2.103 -26.171 1.00 72.19 85 ARG A C 1
ATOM 629 O O . ARG A 1 85 ? 4.780 -3.108 -25.798 1.00 72.19 85 ARG A O 1
ATOM 636 N N . THR A 1 86 ? 3.712 -1.205 -25.320 1.00 83.69 86 THR A N 1
ATOM 637 C CA . THR A 1 86 ? 3.649 -1.470 -23.884 1.00 83.69 86 THR A CA 1
ATOM 638 C C . THR A 1 86 ? 2.312 -2.115 -23.539 1.00 83.69 86 THR A C 1
ATOM 640 O O . THR A 1 86 ? 1.274 -1.785 -24.118 1.00 83.69 86 THR A O 1
ATOM 643 N N . ALA A 1 87 ? 2.331 -3.053 -22.599 1.00 87.12 87 ALA A N 1
ATOM 644 C CA . ALA A 1 87 ? 1.142 -3.695 -22.051 1.00 87.12 87 ALA A CA 1
ATOM 645 C C . ALA A 1 87 ? 0.953 -3.266 -20.585 1.00 87.12 87 ALA A C 1
ATOM 647 O O . ALA A 1 87 ? 1.950 -2.984 -19.911 1.00 87.12 87 ALA A O 1
ATOM 648 N N . PRO A 1 88 ? -0.292 -3.151 -20.091 1.00 91.50 88 PRO A N 1
ATOM 649 C CA . PRO A 1 88 ? -0.535 -2.991 -18.663 1.00 91.50 88 PRO A CA 1
ATOM 650 C C . PRO A 1 88 ? -0.199 -4.302 -17.936 1.00 91.50 88 PRO A C 1
ATOM 652 O O . PRO A 1 88 ? -0.621 -5.376 -18.358 1.00 91.50 88 PRO A O 1
ATOM 655 N N . ALA A 1 89 ? 0.573 -4.208 -16.859 1.00 93.44 89 ALA A N 1
ATOM 656 C CA . ALA A 1 89 ? 0.863 -5.289 -15.926 1.00 93.44 89 ALA A CA 1
ATOM 657 C C . ALA A 1 89 ? 0.237 -4.970 -14.559 1.00 93.44 89 ALA A C 1
ATOM 659 O O . ALA A 1 89 ? 0.227 -3.797 -14.175 1.00 93.44 89 ALA A O 1
ATOM 660 N N . PRO A 1 90 ? -0.268 -5.977 -13.824 1.00 95.88 90 PRO A N 1
ATOM 661 C CA . PRO A 1 90 ? -0.933 -5.760 -12.547 1.00 95.88 90 PRO A CA 1
ATOM 662 C C . PRO A 1 90 ? 0.065 -5.470 -11.421 1.00 95.88 90 PRO A C 1
ATOM 664 O O . PRO A 1 90 ? 1.138 -6.075 -11.334 1.00 95.88 90 PRO A O 1
ATOM 667 N N . ALA A 1 91 ? -0.335 -4.585 -10.518 1.00 96.88 91 ALA A N 1
ATOM 668 C CA . ALA A 1 91 ? 0.274 -4.354 -9.220 1.00 96.88 91 ALA A CA 1
ATOM 669 C C . ALA A 1 91 ? -0.838 -4.334 -8.172 1.00 96.88 91 ALA A C 1
ATOM 671 O O . ALA A 1 91 ? -1.838 -3.642 -8.337 1.00 96.88 91 ALA A O 1
ATOM 672 N N . ALA A 1 92 ? -0.681 -5.089 -7.096 1.00 98.00 92 ALA A N 1
ATOM 673 C CA . ALA A 1 92 ? -1.7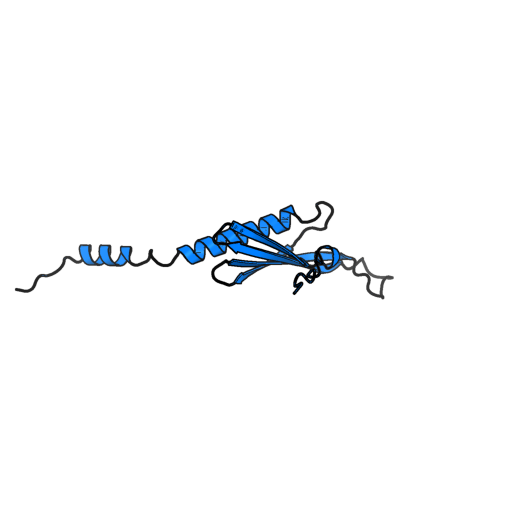07 -5.163 -6.070 1.00 98.00 92 ALA A CA 1
ATOM 674 C C . ALA A 1 92 ? -1.085 -5.417 -4.707 1.00 98.00 92 ALA A C 1
ATOM 676 O O . ALA A 1 92 ? -0.093 -6.141 -4.599 1.00 98.00 92 ALA A O 1
ATOM 677 N N . VAL A 1 93 ? -1.688 -4.837 -3.676 1.00 98.12 93 VAL A N 1
ATOM 678 C CA . VAL A 1 93 ? -1.338 -5.083 -2.276 1.00 98.12 93 VAL A CA 1
ATOM 679 C C . VAL A 1 93 ? -2.586 -5.390 -1.474 1.00 98.12 93 VAL A C 1
ATOM 681 O O . VAL A 1 93 ? -3.661 -4.869 -1.769 1.00 98.12 93 VAL A O 1
ATOM 684 N N . GLU A 1 94 ? -2.415 -6.181 -0.429 1.00 97.75 94 GLU A N 1
ATOM 685 C CA . GLU A 1 94 ? -3.368 -6.326 0.655 1.00 97.75 94 GLU A CA 1
ATOM 686 C C . GLU A 1 94 ? -2.793 -5.705 1.930 1.00 97.75 94 GLU A C 1
ATOM 688 O O . GLU A 1 94 ? -1.624 -5.899 2.267 1.00 97.75 94 GLU A O 1
ATOM 693 N N . CYS A 1 95 ? -3.636 -4.980 2.656 1.00 97.94 95 CYS A N 1
ATOM 694 C CA . CYS A 1 95 ? -3.357 -4.496 3.996 1.00 97.94 95 CYS A CA 1
ATOM 695 C C . CYS A 1 95 ? -4.415 -5.023 4.965 1.00 97.94 95 CYS A C 1
ATOM 697 O O . CYS A 1 95 ? -5.613 -5.012 4.663 1.00 97.94 95 CYS A O 1
ATOM 699 N N . VAL A 1 96 ? -3.966 -5.430 6.148 1.00 97.69 96 VAL A N 1
ATOM 700 C CA . VAL A 1 96 ? -4.819 -5.875 7.253 1.00 97.69 96 VAL A CA 1
ATOM 701 C C . VAL A 1 96 ? -4.728 -4.855 8.381 1.00 97.69 96 VAL A C 1
ATOM 703 O O . VAL A 1 96 ? -3.646 -4.337 8.664 1.00 97.69 96 VAL A O 1
ATOM 706 N N . PHE A 1 97 ? -5.862 -4.557 9.007 1.00 96.69 97 PHE A N 1
ATOM 707 C CA . PHE A 1 97 ? -5.994 -3.554 10.054 1.00 96.69 97 PHE A CA 1
ATOM 708 C C . PHE A 1 97 ? -6.725 -4.098 11.279 1.00 96.69 97 PHE A C 1
ATOM 710 O O . PHE A 1 97 ? -7.657 -4.896 11.175 1.00 96.69 97 PHE A O 1
ATOM 717 N N . ASP A 1 98 ? -6.324 -3.579 12.430 1.00 94.88 98 ASP A N 1
ATOM 718 C CA . ASP A 1 98 ? -7.007 -3.676 13.712 1.00 94.88 98 ASP A CA 1
ATOM 719 C C . ASP A 1 98 ? -7.470 -2.262 14.097 1.00 94.88 98 ASP A C 1
ATOM 721 O O . ASP A 1 98 ? -6.663 -1.395 14.449 1.00 94.88 98 ASP A O 1
ATOM 725 N N . GLY A 1 99 ? -8.759 -1.981 13.881 1.00 92.06 99 GLY A N 1
ATOM 726 C CA . GLY A 1 99 ? -9.275 -0.611 13.854 1.00 92.06 99 GLY A CA 1
ATOM 727 C C . GLY A 1 99 ? -8.632 0.203 12.725 1.00 92.06 99 GLY A C 1
ATOM 728 O O . GLY A 1 99 ? -8.757 -0.154 11.555 1.00 92.06 99 GLY A O 1
ATOM 729 N N . GLU A 1 100 ? -7.936 1.284 13.080 1.00 93.25 100 GLU A N 1
ATOM 730 C CA . GLU A 1 100 ? -7.182 2.149 12.150 1.00 93.25 100 GLU A CA 1
ATOM 731 C C . GLU A 1 100 ? -5.679 1.825 12.116 1.00 93.25 100 GLU A C 1
ATOM 733 O O . GLU A 1 100 ? -4.896 2.463 11.414 1.00 93.25 100 GLU A O 1
ATOM 738 N N . ARG A 1 101 ? -5.239 0.814 12.873 1.00 95.00 101 ARG A N 1
ATOM 739 C CA . ARG A 1 101 ? -3.834 0.421 12.947 1.00 95.00 101 ARG A CA 1
ATOM 740 C C . ARG A 1 101 ? -3.554 -0.693 11.947 1.00 95.00 101 ARG A C 1
ATOM 742 O O . ARG A 1 101 ? -4.101 -1.786 12.066 1.00 95.00 101 ARG A O 1
ATOM 749 N N . MET A 1 102 ? -2.671 -0.442 10.985 1.00 96.56 102 MET A N 1
ATOM 750 C CA . MET A 1 102 ? -2.215 -1.470 10.045 1.00 96.56 102 MET A CA 1
ATOM 751 C C . MET A 1 102 ? -1.374 -2.522 10.780 1.00 96.56 102 MET A C 1
ATOM 753 O O . MET A 1 102 ? -0.387 -2.190 11.435 1.00 96.56 102 MET A O 1
ATOM 757 N N . THR A 1 103 ? -1.774 -3.786 10.681 1.00 97.19 103 THR A N 1
ATOM 758 C CA . THR A 1 103 ? -1.113 -4.940 11.312 1.00 97.19 103 THR A CA 1
ATOM 759 C C . THR A 1 103 ? -0.422 -5.844 1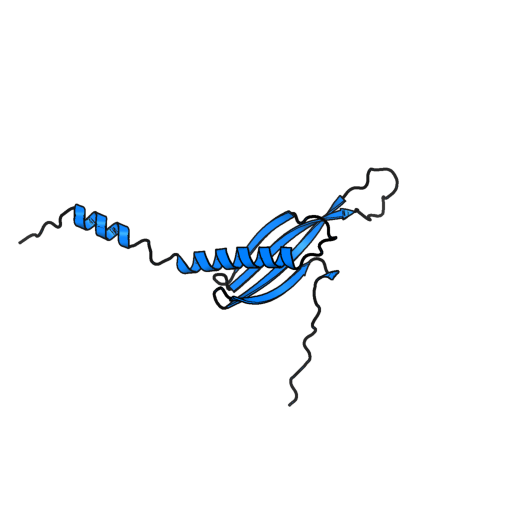0.302 1.00 97.19 103 THR A C 1
ATOM 761 O O . THR A 1 103 ? 0.503 -6.564 10.667 1.00 97.19 103 THR A O 1
ATOM 764 N N . GLY A 1 104 ? -0.841 -5.792 9.037 1.00 95.69 104 GLY A N 1
ATOM 765 C CA . GLY A 1 104 ? -0.264 -6.580 7.959 1.00 95.69 104 GLY A CA 1
ATOM 766 C C . GLY A 1 104 ? -0.224 -5.805 6.650 1.00 95.69 104 GLY A C 1
ATOM 767 O O . GLY A 1 104 ? -1.093 -4.978 6.373 1.00 95.69 104 GLY A O 1
ATOM 768 N N . PHE A 1 105 ? 0.791 -6.099 5.846 1.00 97.12 105 PHE A N 1
ATOM 769 C CA . PHE A 1 105 ? 0.962 -5.585 4.495 1.00 97.12 105 PHE A CA 1
ATOM 770 C C . PHE A 1 105 ? 1.610 -6.672 3.638 1.00 97.12 105 PHE A C 1
ATOM 772 O O . PHE A 1 105 ? 2.651 -7.214 4.013 1.00 97.12 105 PHE A O 1
ATOM 779 N N . GLN A 1 106 ? 1.015 -6.978 2.488 1.00 96.75 106 GLN A N 1
ATOM 780 C CA . GLN A 1 106 ? 1.544 -7.956 1.546 1.00 96.75 106 GLN A CA 1
ATOM 781 C C . GLN A 1 106 ? 1.323 -7.498 0.107 1.00 96.75 106 GLN A C 1
ATOM 783 O O . GLN A 1 106 ? 0.225 -7.113 -0.284 1.00 96.75 106 GLN A O 1
ATOM 788 N N . TRP A 1 107 ? 2.362 -7.605 -0.714 1.00 97.31 107 TRP A N 1
ATOM 789 C CA . TRP A 1 107 ? 2.217 -7.520 -2.162 1.00 97.31 107 TRP A CA 1
ATOM 790 C C . TRP A 1 107 ? 1.561 -8.791 -2.704 1.00 97.31 107 TRP A C 1
ATOM 792 O O . TRP A 1 107 ? 2.015 -9.894 -2.415 1.00 97.31 107 TRP A O 1
ATOM 802 N N . LEU A 1 108 ? 0.527 -8.621 -3.525 1.00 96.50 108 LEU A N 1
ATOM 803 C CA . LEU A 1 108 ? -0.153 -9.681 -4.277 1.00 96.50 108 LEU A CA 1
ATOM 804 C C . LEU A 1 108 ? 0.343 -9.752 -5.728 1.00 96.50 108 LEU A C 1
ATOM 806 O O . LEU A 1 108 ? 0.349 -10.813 -6.347 1.00 96.50 108 LEU A O 1
ATOM 810 N N . ALA A 1 109 ? 0.767 -8.614 -6.281 1.00 95.44 109 ALA A N 1
ATOM 811 C CA . ALA A 1 109 ? 1.338 -8.513 -7.617 1.00 95.44 109 ALA A CA 1
ATOM 812 C C . ALA A 1 109 ? 2.280 -7.306 -7.715 1.00 95.44 109 ALA A C 1
ATOM 814 O O . ALA A 1 109 ? 2.044 -6.298 -7.046 1.00 95.44 109 ALA A O 1
ATOM 815 N N . PRO A 1 110 ? 3.307 -7.347 -8.581 1.00 93.44 110 PRO A N 1
ATOM 816 C CA . PRO A 1 110 ? 3.719 -8.446 -9.448 1.00 93.44 110 PRO A CA 1
ATOM 817 C C . PRO A 1 110 ? 4.456 -9.557 -8.667 1.00 93.44 110 PRO A C 1
ATOM 819 O O . PRO A 1 110 ? 4.938 -9.296 -7.566 1.00 93.44 110 PRO A O 1
ATOM 822 N N . PRO A 1 111 ? 4.619 -10.772 -9.237 1.00 90.25 111 PRO A N 1
ATOM 823 C CA . PRO A 1 111 ? 5.163 -11.944 -8.530 1.00 90.25 111 PRO A CA 1
ATOM 824 C C . PRO A 1 111 ? 6.500 -11.702 -7.823 1.00 90.25 111 PRO A C 1
ATOM 826 O O . PRO A 1 111 ? 6.715 -12.169 -6.714 1.00 90.25 111 PRO A O 1
ATOM 829 N N . LYS A 1 112 ? 7.372 -10.889 -8.430 1.00 88.50 112 LYS A N 1
ATOM 830 C CA . LYS A 1 112 ? 8.675 -10.499 -7.868 1.00 88.50 112 LYS A CA 1
ATOM 831 C C . LYS A 1 112 ? 8.605 -9.713 -6.550 1.00 88.50 112 LYS A C 1
ATOM 833 O O . LYS A 1 112 ? 9.642 -9.505 -5.935 1.00 88.50 112 LYS A O 1
ATOM 838 N N . MET A 1 113 ? 7.429 -9.215 -6.163 1.00 90.25 113 MET A N 1
ATOM 839 C CA . MET A 1 113 ? 7.218 -8.478 -4.913 1.00 90.25 113 MET A CA 1
ATOM 840 C C . MET A 1 113 ? 6.461 -9.298 -3.865 1.00 90.25 113 MET A C 1
ATOM 842 O O . MET A 1 113 ? 6.421 -8.897 -2.706 1.00 90.25 113 MET A O 1
ATOM 846 N N . VAL A 1 114 ? 5.888 -10.446 -4.240 1.00 92.50 114 VAL A N 1
ATOM 847 C CA . VAL A 1 114 ? 5.169 -11.320 -3.310 1.00 92.50 114 VAL A CA 1
ATOM 848 C C . VAL A 1 114 ? 6.191 -12.021 -2.415 1.00 92.50 114 VAL A C 1
ATOM 850 O O . VAL A 1 114 ? 6.873 -12.954 -2.842 1.00 92.50 114 VAL A O 1
ATOM 853 N N . SER A 1 115 ? 6.317 -11.575 -1.163 1.00 72.69 115 SER A N 1
ATOM 854 C CA . SER A 1 115 ? 7.127 -12.281 -0.168 1.00 72.69 115 SER A CA 1
ATOM 855 C C . SER A 1 115 ? 6.517 -13.656 0.099 1.00 72.69 115 SER A C 1
ATOM 857 O O . SER A 1 115 ? 5.424 -13.760 0.656 1.00 72.69 115 SER A O 1
ATOM 859 N N . THR A 1 116 ? 7.228 -14.713 -0.295 1.00 51.91 116 THR A N 1
ATOM 860 C CA . THR A 1 116 ? 6.875 -16.093 0.055 1.00 51.91 116 THR A CA 1
ATOM 861 C C . THR A 1 116 ? 7.470 -16.404 1.422 1.00 51.91 116 THR A C 1
ATOM 863 O O . THR A 1 116 ? 8.574 -16.932 1.523 1.00 51.91 116 THR A O 1
ATOM 866 N N . THR A 1 117 ? 6.754 -16.067 2.491 1.00 46.88 117 THR A N 1
ATOM 867 C CA . THR A 1 117 ? 6.961 -16.771 3.759 1.00 46.88 117 THR A CA 1
ATOM 868 C C . THR A 1 117 ? 6.086 -18.012 3.687 1.00 46.88 117 THR A C 1
ATOM 870 O O . THR A 1 117 ? 4.886 -17.942 3.941 1.00 46.88 117 THR A O 1
ATOM 873 N N . ALA A 1 118 ? 6.666 -19.137 3.262 1.00 41.09 118 ALA A N 1
ATOM 874 C CA . ALA A 1 118 ? 6.040 -20.431 3.505 1.00 41.09 118 ALA A CA 1
ATOM 875 C C . ALA A 1 118 ? 5.796 -20.560 5.023 1.00 41.09 118 ALA A C 1
ATOM 877 O O . ALA A 1 118 ? 6.665 -20.129 5.794 1.00 41.09 118 ALA A O 1
ATOM 878 N N . PRO A 1 119 ? 4.650 -21.100 5.472 1.00 40.94 119 PRO A N 1
ATOM 879 C CA . PRO A 1 119 ? 4.462 -21.424 6.878 1.00 40.94 119 PRO A CA 1
ATOM 880 C C . PRO A 1 119 ? 5.639 -22.295 7.324 1.00 40.94 119 PRO A C 1
ATOM 882 O O . PRO A 1 119 ? 5.904 -23.333 6.723 1.00 40.94 119 PRO A O 1
ATOM 885 N N . LYS A 1 120 ? 6.395 -21.853 8.334 1.00 36.94 120 LYS A N 1
ATOM 886 C CA . LYS A 1 120 ? 7.194 -22.804 9.099 1.00 36.94 120 LYS A CA 1
ATOM 887 C C . LYS A 1 120 ? 6.181 -23.616 9.883 1.00 36.94 120 LYS A C 1
ATOM 889 O O . LYS A 1 120 ? 5.518 -23.044 10.744 1.00 36.94 120 LYS A O 1
ATOM 894 N N . ASP A 1 121 ? 6.068 -24.897 9.555 1.00 53.62 121 ASP A N 1
ATOM 895 C CA . ASP A 1 121 ? 5.425 -25.887 10.406 1.00 53.62 121 ASP A CA 1
ATOM 896 C C . ASP A 1 121 ? 6.006 -25.727 11.821 1.00 53.62 121 ASP A C 1
ATOM 898 O O . ASP A 1 121 ? 7.181 -26.002 12.074 1.00 53.62 121 ASP A O 1
ATOM 902 N N . GLN A 1 122 ? 5.208 -25.158 12.717 1.00 50.75 122 GLN A N 1
ATOM 903 C CA . GLN A 1 122 ? 5.470 -25.101 14.146 1.00 50.75 122 GLN A CA 1
ATOM 904 C C . GLN A 1 122 ? 4.251 -25.678 14.839 1.00 50.75 122 GLN A C 1
ATOM 906 O O . GLN A 1 122 ? 3.499 -24.947 15.460 1.00 50.75 122 GLN A O 1
ATOM 911 N N . ASP A 1 123 ? 4.100 -26.989 14.705 1.00 41.84 123 ASP A N 1
ATOM 912 C CA . ASP A 1 123 ? 3.450 -27.823 15.703 1.00 41.84 123 ASP A CA 1
ATOM 913 C C . ASP A 1 123 ? 4.357 -29.042 15.876 1.00 41.84 123 ASP A C 1
ATOM 915 O O . ASP A 1 123 ? 4.302 -30.026 15.138 1.00 41.84 123 ASP A O 1
ATOM 919 N N . ALA A 1 124 ? 5.298 -28.887 16.806 1.00 39.81 124 ALA A N 1
ATOM 920 C CA . ALA A 1 124 ? 5.755 -30.008 17.595 1.00 39.81 124 ALA A CA 1
ATOM 921 C C . ALA A 1 124 ? 4.640 -30.318 18.598 1.00 39.81 124 ALA A C 1
ATOM 923 O O . ALA A 1 124 ? 4.281 -29.446 19.386 1.00 39.81 124 ALA A O 1
ATOM 924 N N . GLU A 1 125 ? 4.130 -31.541 18.539 1.00 39.97 125 GLU A N 1
ATOM 925 C CA . GLU A 1 125 ? 3.766 -32.360 19.699 1.00 39.97 125 GLU A CA 1
ATOM 926 C C . GLU A 1 125 ? 3.987 -33.828 19.308 1.00 39.97 125 GLU A C 1
ATOM 928 O O . GLU A 1 125 ? 3.470 -34.244 18.243 1.00 39.97 125 GLU A O 1
#